Protein AF-A0A2W6AUY9-F1 (afdb_monomer)

Nearest PDB structures (foldseek):
  2gzx-assembly2_B  TM=1.002E+00  e=1.360E-04  Staphylococcus aureus subsp. aureus MW2
  1yix-assembly2_B  TM=9.920E-01  e=9.323E-04  Escherichia coli K-12
  1j6o-assembly1_A  TM=8.884E-01  e=9.323E-04  Thermotoga maritima
  6sbx-assembly1_C  TM=5.696E-01  e=5.998E+00  Myxococcus xanthus

pLDDT: mean 95.6, std 7.34, range [59.56, 98.69]

Solvent-accessible surface area (backbone atoms only — not comparable to full-atom values): 3694 Å² total; per-residue (Å²): 109,85,73,41,66,57,60,40,78,33,56,74,96,47,56,94,47,81,26,48,75,82,57,30,58,52,57,46,45,52,52,14,62,76,69,76,50,51,52,65,58,46,48,52,55,26,50,53,49,46,26,69,74,71,72,50,79,91,72,94,127

Sequence (61 aa):
LVETDCPFLTPEPFRGRRNEPARVVYTAAKIAELRGISVEELANATTANARRLFGLPEVEV

Radius of gyration: 12.53 Å; Cα contacts (8 Å, |Δi|>4): 61; chains: 1; bounding box: 23×28×32 Å

Mean predicted aligned error: 2.77 Å

Structure (mmCIF, N/CA/C/O backbone):
data_AF-A0A2W6AUY9-F1
#
_entry.id   AF-A0A2W6AUY9-F1
#
loop_
_atom_site.group_PDB
_atom_site.id
_atom_site.type_symbol
_atom_site.label_atom_id
_atom_site.label_alt_id
_atom_site.label_comp_id
_atom_site.label_asym_id
_atom_site.label_entity_id
_atom_site.label_seq_id
_atom_site.pdbx_PDB_ins_code
_atom_site.Cartn_x
_atom_site.Cartn_y
_atom_site.Cartn_z
_atom_site.occupancy
_atom_site.B_iso_or_equiv
_atom_site.auth_seq_id
_atom_site.auth_comp_id
_atom_site.auth_asym_id
_atom_site.auth_atom_id
_atom_site.pdbx_PDB_model_num
ATOM 1 N N . LEU A 1 1 ? -7.091 -3.372 0.914 1.00 97.31 1 LEU A N 1
ATOM 2 C CA . LEU A 1 1 ? -5.723 -3.911 0.745 1.00 97.31 1 LEU A CA 1
ATOM 3 C C . LEU A 1 1 ? -4.888 -2.873 0.010 1.00 97.31 1 LEU A C 1
ATOM 5 O O . LEU A 1 1 ? -5.476 -1.950 -0.547 1.00 97.31 1 LEU A O 1
ATOM 9 N N . VAL A 1 2 ? -3.567 -3.012 0.019 1.00 98.00 2 VAL A N 1
ATOM 10 C CA . VAL A 1 2 ? -2.650 -2.248 -0.835 1.00 98.00 2 VAL A CA 1
ATOM 11 C C . VAL A 1 2 ? -1.497 -3.170 -1.235 1.00 98.00 2 VAL A C 1
ATOM 13 O O . VAL A 1 2 ? -1.148 -4.068 -0.471 1.00 98.00 2 VAL A O 1
ATOM 16 N N . GLU A 1 3 ? -0.933 -2.978 -2.421 1.00 98.06 3 GLU A N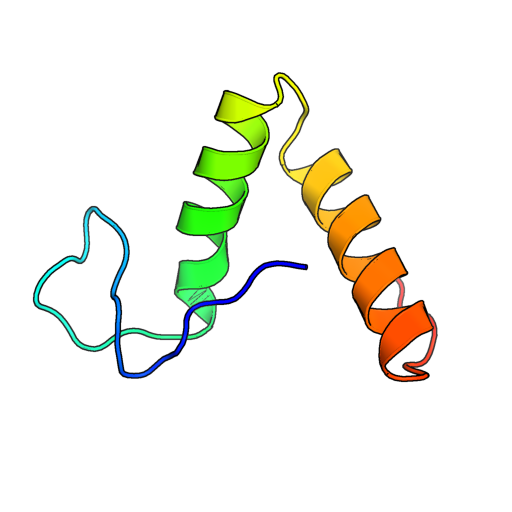 1
ATOM 17 C CA . GLU A 1 3 ? 0.140 -3.817 -2.956 1.00 98.06 3 GLU A CA 1
ATOM 18 C C . GLU A 1 3 ? 1.083 -3.011 -3.858 1.00 98.06 3 GLU A C 1
ATOM 20 O O . GLU A 1 3 ? 0.842 -1.834 -4.145 1.00 98.06 3 GLU A O 1
ATOM 25 N N . THR A 1 4 ? 2.176 -3.648 -4.280 1.00 97.88 4 THR A N 1
ATOM 26 C CA . THR A 1 4 ? 3.156 -3.083 -5.219 1.00 97.88 4 THR A CA 1
ATOM 27 C C . THR A 1 4 ? 3.117 -3.733 -6.594 1.00 97.88 4 THR A C 1
ATOM 29 O O . THR A 1 4 ? 3.568 -3.105 -7.545 1.00 97.88 4 THR A O 1
ATOM 32 N N . ASP A 1 5 ? 2.649 -4.980 -6.691 1.00 97.19 5 ASP A N 1
ATOM 33 C CA . ASP A 1 5 ? 2.865 -5.856 -7.850 1.00 97.19 5 ASP A CA 1
ATOM 34 C C . ASP A 1 5 ? 4.354 -5.971 -8.247 1.00 97.19 5 ASP A C 1
ATOM 36 O O . ASP A 1 5 ? 4.735 -6.018 -9.418 1.00 97.19 5 ASP A O 1
ATOM 40 N N . CYS A 1 6 ? 5.262 -5.955 -7.259 1.00 95.44 6 CYS A N 1
ATOM 41 C CA . CYS A 1 6 ? 6.687 -6.067 -7.549 1.00 95.44 6 CYS A CA 1
ATOM 42 C C . CYS A 1 6 ? 7.016 -7.424 -8.204 1.00 95.44 6 CYS A C 1
ATOM 44 O O . CYS A 1 6 ? 6.548 -8.459 -7.729 1.00 95.44 6 CYS A O 1
ATOM 46 N N . PRO A 1 7 ? 7.873 -7.454 -9.244 1.00 97.25 7 PRO A N 1
ATOM 47 C CA . PRO A 1 7 ? 8.835 -6.419 -9.646 1.00 97.25 7 PRO A CA 1
ATOM 48 C C . PRO A 1 7 ? 8.311 -5.317 -10.593 1.00 97.25 7 PRO A C 1
ATOM 50 O O . PRO A 1 7 ? 9.114 -4.490 -11.037 1.00 97.25 7 PRO A O 1
ATOM 53 N N . PHE A 1 8 ? 7.015 -5.283 -10.897 1.00 96.75 8 PHE A N 1
ATOM 54 C CA . PHE A 1 8 ? 6.383 -4.376 -11.858 1.00 96.75 8 PHE A CA 1
ATOM 55 C C . PHE A 1 8 ? 5.747 -3.143 -11.193 1.00 96.75 8 PHE A C 1
ATOM 57 O O . PHE A 1 8 ? 5.785 -2.986 -9.977 1.00 96.75 8 PHE A O 1
ATOM 64 N N . LEU A 1 9 ? 5.192 -2.240 -12.010 1.00 96.38 9 LEU A N 1
ATOM 65 C CA . LEU A 1 9 ? 4.348 -1.108 -11.583 1.00 96.38 9 LEU A CA 1
ATOM 66 C C . LEU A 1 9 ? 4.959 -0.185 -10.516 1.00 96.38 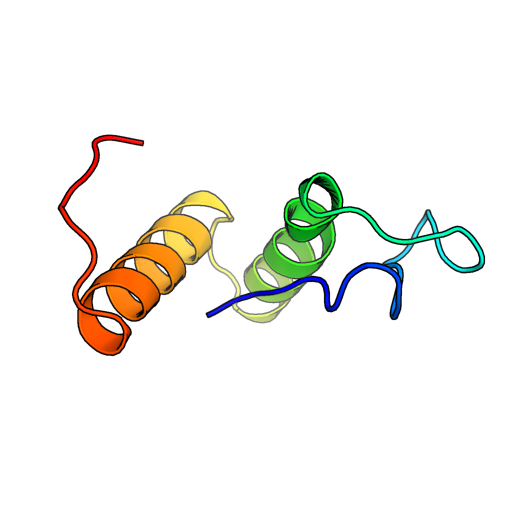9 LEU A C 1
ATOM 68 O O . LEU A 1 9 ? 4.292 0.261 -9.584 1.00 96.38 9 LEU A O 1
ATOM 72 N N . THR A 1 10 ? 6.239 0.143 -10.666 1.00 97.56 10 THR A N 1
ATOM 73 C CA . THR A 1 10 ? 6.940 1.004 -9.713 1.00 97.56 10 THR A CA 1
ATOM 74 C C . THR A 1 10 ? 6.259 2.367 -9.536 1.00 97.56 10 THR A C 1
ATOM 76 O O . THR A 1 10 ? 6.094 3.087 -10.530 1.00 97.56 10 THR A O 1
ATOM 79 N N . PRO A 1 11 ? 5.903 2.754 -8.294 1.00 97.44 11 PRO A N 1
ATOM 80 C CA . PRO A 1 11 ? 5.272 4.039 -8.030 1.00 97.44 11 PRO A CA 1
ATOM 81 C C . PRO A 1 11 ? 6.260 5.196 -8.229 1.00 97.44 11 PRO A C 1
ATOM 83 O O . PRO A 1 11 ? 7.480 5.027 -8.146 1.00 97.44 11 PRO A O 1
ATOM 86 N N . GLU A 1 12 ? 5.731 6.397 -8.458 1.00 96.31 12 GLU A N 1
ATOM 87 C CA . GLU A 1 12 ? 6.528 7.627 -8.394 1.00 96.31 12 GLU A CA 1
ATOM 88 C C . GLU A 1 12 ? 7.088 7.836 -6.971 1.00 96.31 12 GLU A C 1
ATOM 90 O O . GLU A 1 12 ? 6.419 7.466 -6.002 1.00 96.31 12 GLU A O 1
ATOM 95 N N . PRO A 1 13 ? 8.292 8.421 -6.809 1.00 94.81 13 PRO A N 1
ATOM 96 C CA . PRO A 1 13 ? 9.189 8.966 -7.842 1.00 94.81 13 PRO A CA 1
ATOM 97 C C . PRO A 1 13 ? 10.151 7.933 -8.474 1.00 94.81 13 PRO A C 1
ATOM 99 O O . PRO A 1 13 ? 11.152 8.302 -9.086 1.00 94.81 13 PRO A O 1
ATOM 102 N N . PHE A 1 14 ? 9.918 6.628 -8.298 1.00 95.88 14 PHE A N 1
ATOM 103 C CA . PHE A 1 14 ? 10.841 5.570 -8.745 1.00 95.88 14 PHE A CA 1
ATOM 104 C C . PHE A 1 14 ? 10.470 4.967 -10.102 1.00 95.88 14 PHE A C 1
ATOM 106 O O . PHE A 1 14 ? 11.043 3.943 -10.492 1.00 95.88 14 PHE A O 1
ATOM 113 N N . ARG A 1 15 ? 9.502 5.557 -10.814 1.00 94.88 15 ARG A N 1
ATOM 114 C CA . ARG A 1 15 ? 8.984 5.021 -12.074 1.00 94.88 15 ARG A CA 1
ATOM 115 C C . ARG A 1 15 ? 10.129 4.745 -13.061 1.00 94.88 15 ARG A C 1
ATOM 117 O O . ARG A 1 15 ? 11.097 5.493 -13.151 1.00 94.88 15 ARG A O 1
ATOM 124 N N . GLY A 1 16 ? 10.038 3.617 -13.769 1.00 94.31 16 GLY A N 1
ATOM 125 C CA . GLY A 1 16 ? 11.083 3.141 -14.688 1.00 94.31 16 GLY A CA 1
ATOM 126 C C . GLY A 1 16 ? 12.193 2.297 -14.041 1.00 94.31 16 GLY A C 1
ATOM 127 O O . GLY A 1 16 ? 13.008 1.726 -14.759 1.00 94.31 16 GLY A O 1
ATOM 128 N N . ARG A 1 17 ? 12.220 2.156 -12.707 1.00 96.25 17 ARG A N 1
ATOM 129 C CA . ARG A 1 17 ? 13.097 1.207 -11.986 1.00 96.25 17 ARG A CA 1
ATOM 130 C C . ARG A 1 17 ? 12.335 -0.072 -11.630 1.00 96.25 17 ARG A C 1
ATOM 132 O O . ARG A 1 17 ? 11.110 -0.060 -11.636 1.00 96.25 17 ARG A O 1
ATOM 139 N N . ARG A 1 18 ? 13.028 -1.160 -11.266 1.00 97.62 18 ARG A N 1
ATOM 140 C CA . ARG A 1 18 ? 12.401 -2.387 -10.719 1.00 97.62 18 ARG A CA 1
ATOM 141 C C . ARG A 1 18 ? 11.679 -2.073 -9.411 1.00 97.62 18 ARG A C 1
ATOM 143 O O . ARG A 1 18 ? 12.276 -1.398 -8.574 1.00 97.62 18 ARG A O 1
ATOM 150 N N . ASN A 1 19 ? 10.449 -2.548 -9.231 1.00 98.50 19 ASN A N 1
ATOM 151 C CA . ASN A 1 19 ? 9.686 -2.309 -8.006 1.00 98.50 19 ASN A CA 1
ATOM 152 C C . ASN A 1 19 ? 10.115 -3.238 -6.865 1.00 98.50 19 ASN A C 1
ATOM 154 O O . ASN A 1 19 ? 10.664 -4.316 -7.101 1.00 98.50 19 ASN A O 1
ATOM 158 N N . GLU A 1 20 ? 9.824 -2.834 -5.633 1.00 98.25 20 GLU A N 1
ATOM 159 C CA . GLU A 1 20 ? 10.179 -3.553 -4.407 1.00 98.25 20 GLU A CA 1
ATOM 160 C C . GLU A 1 20 ? 9.035 -3.465 -3.385 1.00 98.25 20 GLU A C 1
ATOM 162 O O . GLU A 1 20 ? 8.354 -2.437 -3.347 1.00 98.25 20 GLU A O 1
ATOM 167 N N . PRO A 1 21 ? 8.847 -4.473 -2.507 1.00 98.19 21 PRO A N 1
ATOM 168 C CA . PRO A 1 21 ? 7.818 -4.441 -1.462 1.00 98.19 21 PRO A CA 1
ATOM 169 C C . PRO A 1 21 ? 7.872 -3.184 -0.583 1.00 98.19 21 PRO A C 1
ATOM 171 O O . PRO A 1 21 ? 6.835 -2.617 -0.253 1.00 98.19 21 PRO A O 1
ATOM 174 N N . ALA A 1 22 ? 9.077 -2.687 -0.275 1.00 97.88 22 ALA A N 1
ATOM 175 C CA . ALA A 1 22 ? 9.276 -1.485 0.536 1.00 97.88 22 ALA A CA 1
ATOM 176 C C . ALA A 1 22 ? 8.608 -0.227 -0.055 1.00 97.88 22 ALA A C 1
ATOM 178 O O . ALA A 1 22 ? 8.286 0.707 0.676 1.00 97.88 22 ALA A O 1
ATOM 179 N N . ARG A 1 23 ? 8.346 -0.196 -1.370 1.00 97.94 23 ARG A N 1
ATOM 180 C CA . ARG A 1 23 ? 7.699 0.944 -2.037 1.00 97.94 23 ARG A CA 1
ATOM 181 C C . ARG A 1 23 ? 6.178 0.961 -1.889 1.00 97.94 23 ARG A C 1
ATOM 183 O O . ARG A 1 23 ? 5.548 1.912 -2.348 1.00 97.94 23 ARG A O 1
ATOM 190 N N . VAL A 1 24 ? 5.582 -0.017 -1.200 1.00 98.19 24 VAL A N 1
ATOM 191 C CA . VAL A 1 24 ? 4.142 -0.024 -0.890 1.00 98.19 24 VAL A CA 1
ATOM 192 C C . VAL A 1 24 ? 3.700 1.243 -0.147 1.00 98.19 24 VAL A C 1
ATOM 194 O O . VAL A 1 24 ? 2.578 1.713 -0.334 1.00 98.19 24 VAL A O 1
ATOM 197 N N . VAL A 1 25 ? 4.610 1.849 0.628 1.00 97.69 25 VAL A N 1
ATOM 198 C CA . VAL A 1 25 ? 4.372 3.088 1.380 1.00 97.69 25 VAL A CA 1
ATOM 199 C C . VAL A 1 25 ? 3.961 4.261 0.484 1.00 97.69 25 VAL A C 1
ATOM 201 O O . VAL A 1 25 ? 3.132 5.066 0.895 1.00 97.69 25 VAL A O 1
ATOM 204 N N . TYR A 1 26 ? 4.456 4.340 -0.757 1.00 98.25 26 TYR A N 1
ATOM 205 C CA . TYR A 1 26 ? 4.104 5.422 -1.686 1.00 98.25 26 TYR A CA 1
ATOM 206 C C . TYR A 1 26 ? 2.667 5.279 -2.193 1.00 98.25 26 TYR A C 1
ATOM 208 O O . TYR A 1 26 ? 1.916 6.255 -2.230 1.0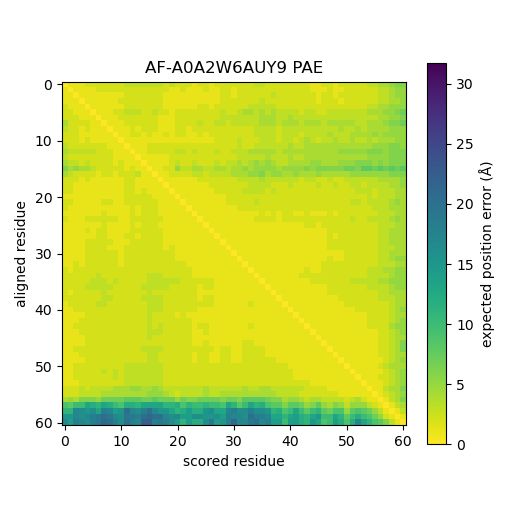0 98.25 26 TYR A O 1
ATOM 216 N N . THR A 1 27 ? 2.254 4.051 -2.514 1.00 98.12 27 THR A N 1
ATOM 217 C CA . THR A 1 27 ? 0.865 3.748 -2.881 1.00 98.12 27 THR A CA 1
ATOM 218 C C . THR A 1 27 ? -0.071 4.000 -1.698 1.00 98.12 27 THR A C 1
ATOM 220 O O . THR A 1 27 ? -1.107 4.644 -1.861 1.00 98.12 27 THR A O 1
ATOM 223 N N . ALA A 1 28 ? 0.304 3.552 -0.496 1.00 98.38 28 ALA A N 1
ATOM 224 C CA . ALA A 1 28 ? -0.472 3.779 0.720 1.00 98.38 28 ALA A CA 1
ATOM 225 C C . ALA A 1 28 ? -0.627 5.278 1.028 1.00 98.38 28 ALA A C 1
ATOM 227 O O . ALA A 1 28 ? -1.745 5.746 1.232 1.00 98.38 28 ALA A O 1
ATOM 228 N N . ALA A 1 29 ? 0.461 6.052 0.973 1.00 98.38 29 ALA A N 1
ATOM 229 C CA . ALA A 1 29 ? 0.423 7.498 1.181 1.00 98.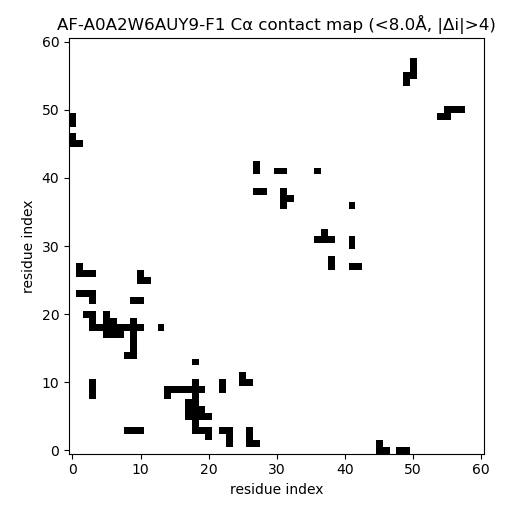38 29 ALA A CA 1
ATOM 230 C C . ALA A 1 29 ? -0.519 8.195 0.191 1.00 98.38 29 ALA A C 1
ATOM 232 O O . ALA A 1 29 ? -1.342 9.014 0.604 1.00 98.38 29 ALA A O 1
ATOM 233 N N . LYS A 1 30 ? -0.474 7.818 -1.097 1.00 98.44 30 LYS A N 1
ATOM 234 C CA . LYS A 1 30 ? -1.366 8.414 -2.097 1.00 98.44 30 LYS A CA 1
ATOM 235 C C . LYS A 1 30 ? -2.836 8.063 -1.860 1.00 98.44 30 LYS A C 1
ATOM 237 O O . LYS A 1 30 ? -3.704 8.911 -2.042 1.00 98.44 30 LYS A O 1
ATOM 242 N N . ILE A 1 31 ? -3.138 6.834 -1.443 1.00 98.44 31 ILE A N 1
ATOM 243 C CA . ILE A 1 31 ? -4.513 6.429 -1.115 1.00 98.44 31 ILE A CA 1
ATOM 244 C C . ILE A 1 31 ? -5.023 7.171 0.128 1.00 98.44 31 ILE A C 1
ATOM 246 O O . ILE A 1 31 ? -6.181 7.583 0.141 1.00 98.44 31 ILE A O 1
ATOM 250 N N . ALA A 1 32 ? -4.184 7.343 1.152 1.00 98.69 32 ALA A N 1
ATOM 251 C CA . ALA A 1 32 ? -4.540 8.058 2.377 1.00 98.69 32 ALA A CA 1
ATOM 252 C C . ALA A 1 32 ? -4.881 9.528 2.078 1.00 98.69 32 ALA A C 1
ATOM 254 O O . ALA A 1 32 ? -5.946 10.000 2.472 1.00 98.69 32 ALA A O 1
ATOM 255 N N . GLU A 1 33 ? -4.047 10.198 1.272 1.00 98.69 33 GLU A N 1
ATOM 256 C CA . GLU A 1 33 ? -4.299 11.550 0.755 1.00 98.69 33 GLU A CA 1
ATOM 257 C C . GLU A 1 33 ? -5.648 11.633 0.021 1.00 98.69 33 GLU A C 1
ATOM 259 O O . GLU A 1 33 ? -6.482 12.471 0.353 1.00 98.69 33 GLU A O 1
ATOM 264 N N . LEU A 1 34 ? -5.903 10.725 -0.932 1.00 98.62 34 LEU A N 1
ATOM 265 C CA . LEU A 1 34 ? -7.152 10.694 -1.707 1.00 98.62 34 LEU A CA 1
ATOM 266 C C . LEU A 1 34 ? -8.399 10.446 -0.845 1.00 98.62 34 LEU A C 1
ATOM 268 O O . LEU A 1 34 ? -9.499 10.834 -1.236 1.00 98.62 34 LEU A O 1
ATOM 272 N N . ARG A 1 35 ? -8.245 9.775 0.301 1.00 98.31 35 ARG A N 1
ATOM 273 C CA . ARG A 1 35 ? -9.334 9.464 1.237 1.00 98.31 35 ARG A CA 1
ATOM 274 C C . ARG A 1 35 ? -9.480 10.478 2.371 1.00 98.31 35 ARG A C 1
ATOM 276 O O . ARG A 1 35 ? -10.457 10.384 3.104 1.00 98.31 35 ARG A O 1
ATOM 283 N N . GLY A 1 36 ? -8.547 11.418 2.520 1.00 98.56 36 GLY A N 1
ATOM 284 C CA . GLY A 1 36 ? -8.552 12.383 3.620 1.00 98.56 36 GLY A CA 1
ATOM 285 C C . GLY A 1 36 ? -8.326 11.753 5.000 1.00 98.56 36 GLY A C 1
ATOM 286 O O . GLY A 1 36 ? -8.844 12.272 5.984 1.00 98.56 36 GLY A O 1
ATOM 287 N N . ILE A 1 37 ? -7.584 10.643 5.072 1.00 98.69 37 ILE A N 1
ATOM 288 C CA . ILE A 1 37 ? -7.254 9.936 6.325 1.00 98.69 37 ILE A CA 1
ATOM 289 C C . ILE A 1 37 ? -5.739 9.866 6.533 1.00 98.69 37 ILE A C 1
ATOM 291 O O . ILE A 1 37 ? -4.963 10.122 5.610 1.00 98.69 37 ILE A O 1
ATOM 295 N N . SER A 1 38 ? -5.297 9.502 7.739 1.00 98.56 38 SER A N 1
ATOM 296 C CA . SER A 1 38 ? -3.869 9.304 8.004 1.00 98.56 38 SER A CA 1
ATOM 297 C C . SER A 1 38 ? -3.349 8.014 7.354 1.00 98.56 38 SER A C 1
ATOM 299 O O . SER A 1 38 ? -4.092 7.061 7.100 1.00 98.56 38 SER A O 1
ATOM 301 N N . VAL A 1 39 ? -2.039 7.960 7.091 1.00 98.06 39 VAL A N 1
ATOM 302 C CA . VAL A 1 39 ? -1.391 6.735 6.587 1.00 98.06 39 VAL A CA 1
ATOM 303 C C . VAL A 1 39 ? -1.507 5.599 7.602 1.00 98.06 39 VAL A C 1
ATOM 305 O O . VAL A 1 39 ? -1.694 4.453 7.208 1.00 98.06 39 VAL A O 1
ATOM 308 N N . GLU A 1 40 ? -1.447 5.916 8.894 1.00 97.69 40 GLU A N 1
ATOM 309 C CA . GLU A 1 40 ? -1.618 4.957 9.986 1.00 97.69 40 GLU A CA 1
ATOM 310 C C . GLU A 1 40 ? -3.027 4.350 9.992 1.00 97.69 40 GLU A C 1
ATOM 312 O O . GLU A 1 40 ? -3.179 3.131 10.041 1.00 97.69 40 GLU A O 1
ATOM 317 N N . GLU A 1 41 ? -4.066 5.175 9.836 1.00 98.19 41 GLU A N 1
ATOM 318 C CA . GLU A 1 41 ? -5.447 4.700 9.736 1.00 98.19 41 GLU A CA 1
ATOM 319 C C . GLU A 1 41 ? -5.634 3.787 8.516 1.00 98.19 41 GLU A C 1
ATOM 321 O O . GLU A 1 41 ? -6.207 2.698 8.623 1.00 98.19 41 GLU A O 1
ATOM 326 N N . LEU A 1 42 ? -5.081 4.176 7.361 1.00 98.38 42 LEU A N 1
ATOM 327 C CA . LEU A 1 42 ? -5.101 3.335 6.167 1.00 98.38 42 LEU A CA 1
ATOM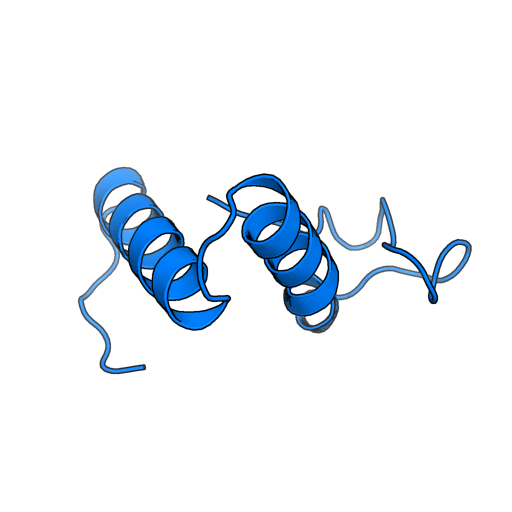 328 C C . LEU A 1 42 ? -4.339 2.017 6.385 1.00 98.38 42 LEU A C 1
ATOM 330 O O . LEU A 1 42 ? -4.811 0.959 5.955 1.00 98.38 42 LEU A O 1
ATOM 334 N N . ALA A 1 43 ? -3.175 2.055 7.034 1.00 97.31 43 ALA A N 1
ATOM 335 C CA . ALA A 1 43 ? -2.362 0.875 7.317 1.00 97.31 43 ALA A CA 1
ATOM 336 C C . ALA A 1 43 ? -3.113 -0.102 8.230 1.00 97.31 43 ALA A C 1
ATOM 338 O O . ALA A 1 43 ? -3.213 -1.288 7.903 1.00 97.31 43 ALA A O 1
ATOM 339 N N . ASN A 1 44 ? -3.7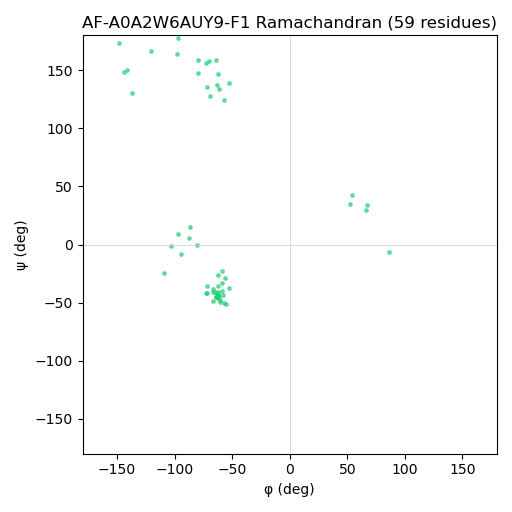44 0.398 9.293 1.00 96.75 44 ASN A N 1
ATOM 340 C CA . ASN A 1 44 ? -4.576 -0.393 10.198 1.00 96.75 44 ASN A CA 1
ATOM 341 C C . ASN A 1 44 ? -5.758 -1.031 9.457 1.00 96.75 44 ASN A C 1
ATOM 343 O O . ASN A 1 44 ? -5.958 -2.248 9.516 1.00 96.75 44 ASN A O 1
ATOM 347 N N . ALA A 1 45 ? -6.497 -0.242 8.673 1.00 97.56 45 ALA A N 1
ATOM 348 C CA . ALA A 1 45 ? -7.645 -0.732 7.916 1.00 97.56 45 ALA A CA 1
ATOM 349 C C . ALA A 1 45 ? -7.249 -1.774 6.856 1.00 97.56 45 ALA A C 1
ATOM 351 O O . ALA A 1 45 ? -7.924 -2.792 6.674 1.00 97.56 45 ALA A O 1
ATOM 352 N N . THR A 1 46 ? -6.163 -1.545 6.116 1.00 97.88 46 THR A N 1
ATOM 353 C CA . THR A 1 46 ? -5.705 -2.475 5.073 1.00 97.88 46 THR A CA 1
ATOM 354 C C . THR A 1 46 ? -5.106 -3.753 5.658 1.00 97.88 46 THR A C 1
ATOM 356 O O . THR A 1 46 ? -5.378 -4.822 5.108 1.00 97.88 46 THR A O 1
ATOM 359 N N . THR A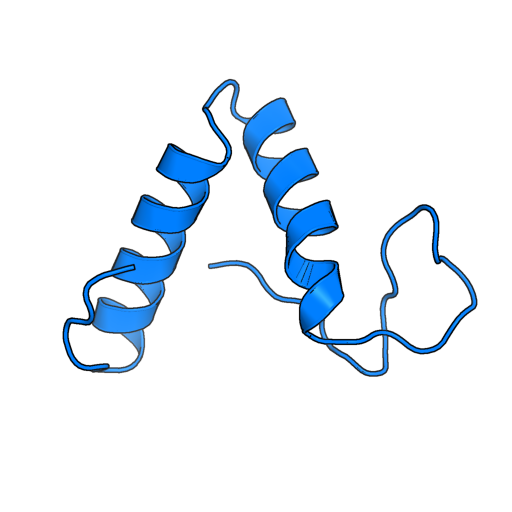 1 47 ?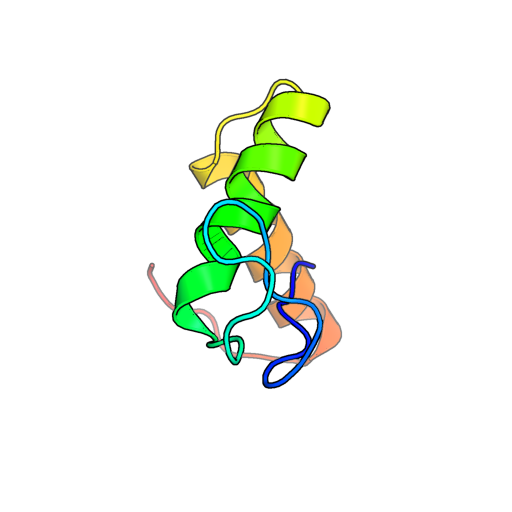 -4.410 -3.669 6.794 1.00 96.94 47 THR A N 1
ATOM 360 C CA . THR A 1 47 ? -3.883 -4.822 7.543 1.00 96.94 47 THR A CA 1
ATOM 361 C C . THR A 1 47 ? -5.005 -5.676 8.122 1.00 96.94 47 THR A C 1
ATOM 363 O O . THR A 1 47 ? -5.026 -6.885 7.893 1.00 96.94 47 THR A O 1
ATOM 366 N N . ALA A 1 48 ? -5.995 -5.072 8.789 1.00 96.69 48 ALA A N 1
ATOM 367 C CA . ALA A 1 48 ? -7.158 -5.795 9.308 1.00 96.69 48 ALA A CA 1
ATOM 368 C C . ALA A 1 48 ? -7.926 -6.517 8.186 1.00 96.69 48 ALA A C 1
ATOM 370 O O . ALA A 1 48 ? -8.333 -7.672 8.328 1.00 96.69 48 ALA A O 1
ATOM 371 N N . ASN A 1 49 ? -8.066 -5.868 7.026 1.00 97.81 49 ASN A N 1
ATOM 372 C CA . ASN A 1 49 ? -8.670 -6.490 5.852 1.00 97.81 49 ASN A CA 1
ATOM 373 C C . ASN A 1 49 ? -7.844 -7.667 5.310 1.00 97.81 49 ASN A C 1
ATOM 375 O O . ASN A 1 49 ? -8.433 -8.684 4.950 1.00 97.81 49 ASN A O 1
ATOM 379 N N . ALA A 1 50 ? -6.512 -7.554 5.265 1.0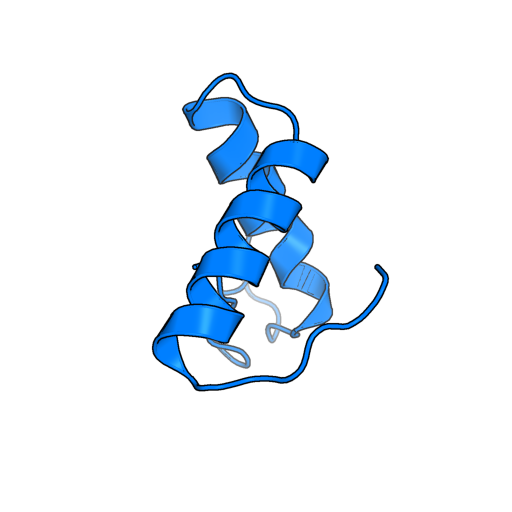0 97.38 50 ALA A N 1
ATOM 380 C CA . ALA A 1 50 ? -5.634 -8.646 4.844 1.00 97.38 50 ALA A CA 1
ATOM 381 C C . ALA A 1 50 ? -5.735 -9.840 5.798 1.00 97.38 50 ALA A C 1
ATOM 383 O O . ALA A 1 50 ? -5.912 -10.968 5.345 1.00 97.38 50 ALA A O 1
ATOM 384 N N . ARG A 1 51 ? -5.718 -9.588 7.114 1.00 95.94 51 ARG A N 1
ATOM 385 C CA . ARG A 1 51 ? -5.897 -10.625 8.139 1.00 95.94 51 ARG A CA 1
ATOM 386 C C . ARG A 1 51 ? -7.202 -11.377 7.961 1.00 95.94 51 ARG A C 1
ATOM 388 O O . ARG A 1 51 ? -7.189 -12.599 7.881 1.00 95.94 51 ARG A O 1
ATOM 395 N N . ARG A 1 52 ? -8.313 -10.651 7.825 1.00 97.44 52 ARG A N 1
ATOM 396 C CA . ARG A 1 52 ? -9.635 -11.254 7.630 1.00 97.44 52 ARG A CA 1
ATOM 397 C C . ARG A 1 52 ? -9.727 -12.056 6.333 1.00 97.44 52 ARG A C 1
ATOM 399 O O . ARG A 1 52 ? -10.341 -13.115 6.333 1.00 97.44 52 ARG A O 1
ATOM 406 N N . LEU A 1 53 ? -9.157 -11.552 5.237 1.00 98.31 53 LEU A N 1
ATOM 407 C CA . LEU A 1 53 ? -9.248 -12.210 3.933 1.00 98.31 53 LEU A CA 1
ATOM 408 C C . LEU A 1 53 ? -8.378 -13.470 3.848 1.00 98.31 53 LEU A C 1
ATOM 410 O O . LEU A 1 53 ? -8.818 -14.470 3.291 1.00 98.31 53 LEU A O 1
ATOM 414 N N . PHE A 1 54 ? -7.159 -13.416 4.386 1.00 97.75 54 PHE A N 1
ATOM 415 C CA . PHE A 1 54 ? -6.165 -14.484 4.251 1.00 97.75 54 PHE A CA 1
ATOM 416 C C . PHE A 1 54 ? -6.016 -15.360 5.506 1.00 97.75 54 PHE A C 1
ATOM 418 O O . PHE A 1 54 ? -5.220 -16.293 5.496 1.00 97.75 54 PHE A O 1
ATOM 425 N N . GLY A 1 55 ? -6.755 -15.077 6.584 1.00 97.12 55 GLY A N 1
ATOM 426 C CA . GLY A 1 55 ? -6.670 -15.819 7.847 1.00 97.12 55 GLY A CA 1
ATOM 427 C C . GLY A 1 55 ? -5.334 -15.638 8.578 1.00 97.12 55 GLY A C 1
ATOM 428 O O . GLY A 1 55 ? -4.834 -16.586 9.178 1.00 97.12 55 GLY A O 1
ATOM 429 N N . LEU A 1 56 ? -4.724 -14.450 8.493 1.00 95.56 56 LEU A N 1
ATOM 430 C CA . LEU A 1 56 ? -3.411 -14.182 9.099 1.00 95.56 56 LEU A CA 1
ATOM 431 C C . LEU A 1 56 ? -3.531 -13.911 10.608 1.00 95.56 56 LEU A C 1
ATOM 433 O O . LEU A 1 56 ? -4.525 -13.312 11.031 1.00 95.56 56 LEU A O 1
ATOM 437 N N . PRO A 1 57 ? -2.515 -14.288 11.409 1.00 92.50 57 PRO A N 1
ATOM 438 C CA . PRO A 1 57 ? -2.514 -14.028 12.841 1.00 92.50 57 PRO A CA 1
ATOM 439 C C . PRO A 1 57 ? -2.496 -12.528 13.149 1.00 92.50 57 PRO A C 1
ATOM 441 O O . PRO A 1 57 ? -2.091 -11.689 12.333 1.00 92.50 57 PRO A O 1
ATOM 444 N N . GLU A 1 58 ? -2.930 -12.197 14.360 1.00 84.81 58 GLU A N 1
ATOM 445 C CA . GLU A 1 58 ? -2.788 -10.854 14.896 1.00 84.81 58 GLU A CA 1
ATOM 446 C C . GLU A 1 58 ? -1.316 -10.589 15.235 1.00 84.81 58 GLU A C 1
ATOM 448 O O . GLU A 1 58 ? -0.615 -11.452 15.760 1.00 84.81 58 GLU A O 1
ATOM 453 N N . VAL A 1 59 ? -0.833 -9.407 14.866 1.00 73.31 59 VAL A N 1
ATOM 454 C CA . VAL A 1 59 ? 0.548 -8.966 15.080 1.00 73.31 59 VAL A CA 1
ATOM 455 C C . VAL A 1 59 ? 0.469 -7.520 15.554 1.00 73.31 59 VAL A C 1
ATOM 457 O O . VAL A 1 59 ? -0.244 -6.720 14.938 1.00 73.31 59 VAL A O 1
ATOM 460 N N . GLU A 1 60 ? 1.147 -7.181 16.641 1.00 62.41 60 GLU A N 1
ATOM 461 C CA . GLU A 1 60 ? 1.338 -5.778 17.014 1.00 62.41 60 GLU A CA 1
ATOM 462 C C . GLU A 1 60 ? 2.282 -5.143 15.985 1.00 62.41 60 GLU A C 1
ATOM 464 O O . GLU A 1 60 ? 3.321 -5.722 15.657 1.00 62.41 60 GLU A O 1
ATOM 469 N N . VAL A 1 61 ? 1.858 -4.019 15.403 1.00 59.56 61 VAL A N 1
ATOM 470 C CA . VAL A 1 61 ? 2.604 -3.268 14.381 1.00 59.56 61 VAL A CA 1
ATOM 471 C C . VAL A 1 61 ? 3.186 -2.022 15.022 1.00 59.56 61 VAL A C 1
ATOM 473 O O . VAL A 1 61 ? 2.428 -1.374 15.776 1.00 59.56 61 VAL A O 1
#

Foldseek 3Di:
DFFCPFQDNQDPPQPPHGHDRVSSLVVLVVVCVVVVHDSVVSVVVVVVVCCVVVVDDDDDD

Secondary structure (DSSP, 8-state):
-----TTS-PPTTSTTSPP-GGGHHHHHHHHHHHHTS-HHHHHHHHHHHHHHHHTPPP---